Protein AF-A0A7S0S830-F1 (afdb_monomer_lite)

Foldseek 3Di:
DDDDDDDDDDDDDPPPDPPDDVVVVVPDDPDDDDDDFPFEAEFEDDPVLPPQQCLVVRVPGRAYEAELPDDCPVPNRRGHDDHDYYHHDPVSCVQVDDDPVPPDPNPDPPPPPDDD

pLDDT: mean 79.2, std 22.18, range [33.53, 98.88]

Organism: NCBI:txid81844

Sequence (116 aa):
GEGVAAAAESAGPALTSVDFPQGTVDMLPSTDARWRFPSCALVGNSGGLLGSRHGEAIDAHDAVWRINYAPIDRWGEDAGTRTTFDLINQQHTKRFVTDPAGGGEGGGGSDASGTS

Structure (mmCIF, N/CA/C/O backbone):
data_AF-A0A7S0S830-F1
#
_entry.id   AF-A0A7S0S830-F1
#
loop_
_atom_site.group_PDB
_atom_site.id
_atom_site.type_symbol
_atom_site.label_atom_id
_atom_site.label_alt_id
_atom_site.label_comp_id
_atom_site.label_asym_id
_atom_site.label_entity_id
_atom_site.label_seq_id
_atom_site.pdbx_PDB_ins_code
_atom_site.Cartn_x
_atom_site.Cartn_y
_atom_site.Cartn_z
_atom_site.occupancy
_atom_site.B_iso_or_equiv
_atom_site.auth_seq_id
_atom_site.auth_comp_id
_atom_site.auth_asym_id
_atom_site.auth_atom_id
_atom_site.pdbx_PDB_model_num
ATOM 1 N N . GLY A 1 1 ? -29.323 15.595 -31.143 1.00 41.94 1 GLY A N 1
ATOM 2 C CA . GLY A 1 1 ? -28.238 14.646 -31.429 1.00 41.94 1 GLY A CA 1
ATOM 3 C C . GLY A 1 1 ? -27.086 15.457 -31.9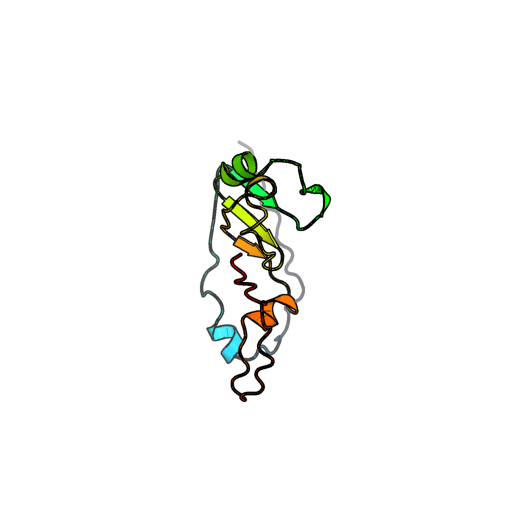43 1.00 41.94 1 GLY A C 1
ATOM 4 O O . GLY A 1 1 ? -27.073 15.767 -33.121 1.00 41.94 1 GLY A O 1
ATOM 5 N N . GLU A 1 2 ? -26.200 15.871 -31.049 1.00 38.19 2 GLU A N 1
ATOM 6 C CA . GLU A 1 2 ? -25.023 16.669 -31.381 1.00 38.19 2 GLU A CA 1
ATOM 7 C C . GLU A 1 2 ? -23.803 15.853 -30.975 1.00 38.19 2 GLU A C 1
ATOM 9 O O . GLU A 1 2 ? -23.673 15.428 -29.827 1.00 38.19 2 GLU A O 1
ATOM 14 N N . GLY A 1 3 ? -22.986 15.528 -31.975 1.00 38.78 3 GLY A N 1
ATOM 15 C CA . GLY A 1 3 ? -21.765 14.760 -31.809 1.00 38.78 3 GLY A CA 1
ATOM 16 C C . GLY A 1 3 ? -20.705 15.612 -31.128 1.00 38.78 3 GLY A C 1
ATOM 17 O O . GLY A 1 3 ? -20.420 16.727 -31.558 1.00 38.78 3 GLY A O 1
ATOM 18 N N . VAL A 1 4 ? -20.113 15.071 -30.069 1.00 48.91 4 VAL A N 1
ATOM 19 C CA . VAL A 1 4 ? -18.922 15.642 -29.445 1.00 48.91 4 VAL A CA 1
ATOM 20 C C . VAL A 1 4 ? -17.744 15.341 -30.367 1.00 48.91 4 VAL A C 1
ATOM 22 O O . VAL A 1 4 ? -17.412 14.178 -30.597 1.00 48.91 4 VAL A O 1
ATOM 25 N N . ALA A 1 5 ? -17.145 16.386 -30.934 1.00 44.28 5 ALA A N 1
ATOM 26 C CA . ALA A 1 5 ? -15.923 16.271 -31.716 1.00 44.28 5 ALA A CA 1
ATOM 27 C C . ALA A 1 5 ? -14.780 15.787 -30.811 1.00 44.28 5 ALA A C 1
ATOM 29 O O . ALA A 1 5 ? -14.515 16.378 -29.763 1.00 44.28 5 ALA A O 1
ATOM 30 N N . ALA A 1 6 ? -14.112 14.708 -31.216 1.00 45.81 6 ALA A N 1
ATOM 31 C CA . ALA A 1 6 ? -12.895 14.239 -30.573 1.00 45.81 6 ALA A CA 1
ATOM 32 C C . ALA A 1 6 ? -11.796 15.299 -30.749 1.00 45.81 6 ALA A C 1
ATOM 34 O O . ALA A 1 6 ? -11.457 15.671 -31.874 1.00 45.81 6 ALA A O 1
ATOM 35 N N . ALA A 1 7 ? -11.266 15.805 -29.636 1.00 47.38 7 ALA A N 1
ATOM 36 C CA . ALA A 1 7 ? -10.091 16.660 -29.646 1.00 47.38 7 ALA A CA 1
ATOM 37 C C . ALA A 1 7 ? -8.888 15.847 -30.144 1.00 47.38 7 ALA A C 1
ATOM 39 O O . ALA A 1 7 ? -8.628 14.750 -29.654 1.00 47.38 7 ALA A O 1
ATOM 40 N N . ALA A 1 8 ? -8.183 16.382 -31.137 1.00 48.34 8 ALA A N 1
ATOM 41 C CA . ALA A 1 8 ? -6.965 15.795 -31.666 1.00 48.34 8 ALA A CA 1
ATOM 42 C C . ALA A 1 8 ? -5.877 15.762 -30.580 1.00 48.34 8 ALA A C 1
ATOM 44 O O . ALA A 1 8 ? -5.531 16.801 -30.014 1.00 48.34 8 ALA A O 1
ATOM 45 N N . GLU A 1 9 ? -5.319 14.581 -30.312 1.00 49.59 9 GLU A N 1
ATOM 46 C CA . GLU A 1 9 ? -4.068 14.441 -29.567 1.00 49.59 9 GLU A CA 1
ATOM 47 C C . GLU A 1 9 ? -2.947 15.107 -30.373 1.00 49.59 9 GLU A C 1
ATOM 49 O O . GLU A 1 9 ? -2.569 14.651 -31.454 1.00 49.59 9 GLU A O 1
ATOM 54 N N . SER A 1 10 ? -2.420 16.224 -29.871 1.00 46.06 10 SER A N 1
ATOM 55 C CA . SER A 1 10 ? -1.202 16.813 -30.413 1.00 46.06 10 SER A CA 1
ATOM 56 C C . SER A 1 10 ? -0.040 15.869 -30.114 1.00 46.06 10 SER A C 1
ATOM 58 O O . SER A 1 10 ? 0.372 15.746 -28.959 1.00 46.06 10 SER A O 1
ATOM 60 N N . ALA A 1 11 ? 0.480 15.206 -31.147 1.00 53.84 11 ALA A N 1
ATOM 61 C CA . ALA A 1 11 ? 1.696 14.413 -31.058 1.00 53.84 11 ALA A CA 1
ATOM 62 C C . ALA A 1 11 ? 2.837 15.292 -30.519 1.00 53.84 11 ALA A C 1
ATOM 64 O O . ALA A 1 11 ? 3.307 16.211 -31.192 1.00 53.84 11 ALA A O 1
ATOM 65 N N . GLY A 1 12 ? 3.251 15.027 -29.278 1.00 53.81 12 GLY A N 1
ATOM 66 C CA . GLY A 1 12 ? 4.491 15.561 -28.725 1.00 53.81 12 GLY A CA 1
ATOM 67 C C . GLY A 1 12 ? 5.698 15.104 -29.557 1.00 53.81 12 GLY A C 1
ATOM 68 O O . GLY A 1 12 ? 5.572 14.188 -30.375 1.00 53.81 12 GLY A O 1
ATOM 69 N N . PRO A 1 13 ? 6.874 15.733 -29.382 1.00 52.03 13 PRO A N 1
ATOM 70 C CA . PRO A 1 13 ? 8.062 15.385 -30.154 1.00 52.03 13 PRO A CA 1
ATOM 71 C C . PRO A 1 13 ? 8.368 13.890 -30.018 1.00 52.03 13 PRO A C 1
ATOM 73 O O . PRO A 1 13 ? 8.412 13.354 -28.910 1.00 52.03 13 PRO A O 1
ATOM 76 N N . ALA A 1 14 ? 8.571 13.221 -31.156 1.00 58.50 14 ALA A N 1
ATOM 77 C CA . ALA A 1 14 ? 8.980 11.827 -31.189 1.00 58.50 14 ALA A CA 1
ATOM 78 C C . ALA A 1 14 ? 10.329 11.696 -30.471 1.00 58.50 14 ALA A C 1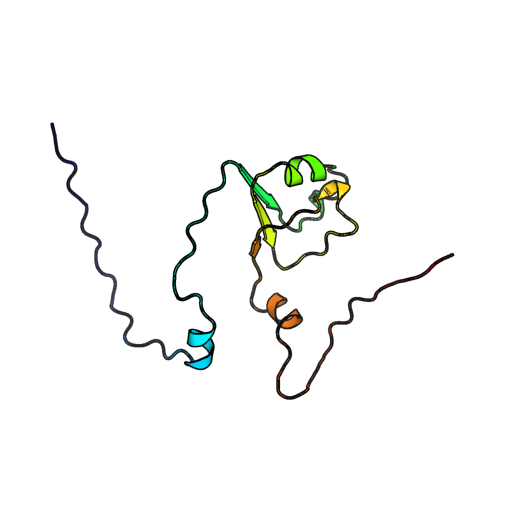
ATOM 80 O O . ALA A 1 14 ? 11.335 12.240 -30.925 1.00 58.50 14 ALA A O 1
ATOM 81 N N . LEU A 1 15 ? 10.340 10.996 -29.336 1.00 57.44 15 LEU A N 1
ATOM 82 C CA . LEU A 1 15 ? 11.566 10.610 -28.648 1.00 57.44 15 LEU A CA 1
ATOM 83 C C . LEU A 1 15 ? 12.337 9.665 -29.577 1.00 57.44 15 LEU A C 1
ATOM 85 O O . LEU A 1 15 ? 12.026 8.480 -29.675 1.00 57.44 15 LEU A O 1
ATOM 89 N N . THR A 1 16 ? 13.311 10.193 -30.315 1.00 56.88 16 THR A N 1
ATOM 90 C CA . THR A 1 16 ? 14.186 9.380 -31.158 1.00 56.88 16 THR A CA 1
ATOM 91 C C . THR A 1 16 ? 15.168 8.645 -30.252 1.00 56.88 16 THR A C 1
ATOM 93 O O . THR A 1 16 ? 16.125 9.242 -29.767 1.00 56.88 16 THR A O 1
ATOM 96 N N . SER A 1 17 ? 14.838 7.375 -29.997 1.00 63.84 17 SER A N 1
ATOM 97 C CA . SER A 1 17 ? 15.609 6.329 -29.310 1.00 63.84 17 SER A CA 1
ATOM 98 C C . SER A 1 17 ? 16.203 6.715 -27.954 1.00 63.84 17 SER A C 1
ATOM 100 O O . SER A 1 17 ? 17.326 7.201 -27.849 1.00 63.84 17 SER A O 1
ATOM 102 N N . VAL A 1 18 ? 15.471 6.398 -26.888 1.00 67.12 18 VAL A N 1
ATOM 103 C CA . VAL A 1 18 ? 16.111 6.118 -25.601 1.00 67.12 18 VAL A CA 1
ATOM 104 C C . VAL A 1 18 ? 16.691 4.706 -25.703 1.00 67.12 18 VAL A C 1
ATOM 106 O O . VAL A 1 18 ? 15.937 3.746 -25.859 1.00 67.12 18 VAL A O 1
ATOM 109 N N . ASP A 1 19 ? 18.017 4.581 -25.664 1.00 76.12 19 ASP A N 1
ATOM 110 C CA . ASP A 1 19 ? 18.700 3.285 -25.693 1.00 76.12 19 ASP A CA 1
ATOM 111 C C . ASP A 1 19 ? 18.526 2.574 -24.345 1.00 76.12 19 ASP A C 1
ATOM 113 O O . ASP A 1 19 ? 19.291 2.768 -23.398 1.00 76.12 19 ASP A O 1
ATOM 117 N N . PHE A 1 20 ? 17.482 1.752 -24.242 1.00 76.25 20 PHE A N 1
ATOM 118 C CA . PHE A 1 20 ? 17.271 0.879 -23.091 1.00 76.25 20 PHE A CA 1
ATOM 119 C C . PHE A 1 20 ? 18.055 -0.433 -23.254 1.00 76.25 20 PHE A C 1
ATOM 121 O O . PHE A 1 20 ? 18.023 -1.035 -24.335 1.00 76.25 20 PHE A O 1
ATOM 128 N N . PRO A 1 21 ? 18.720 -0.934 -22.193 1.00 81.31 21 PRO A N 1
ATOM 129 C CA . PRO A 1 21 ? 19.300 -2.272 -22.206 1.00 81.31 21 PRO A CA 1
ATOM 130 C C . PRO A 1 21 ? 18.222 -3.309 -22.539 1.00 81.31 21 PRO A C 1
ATOM 132 O O . PRO A 1 21 ? 17.216 -3.396 -21.837 1.00 81.31 21 PRO A O 1
ATOM 135 N N . GLN A 1 22 ? 18.428 -4.102 -23.594 1.00 75.75 22 GLN A N 1
ATOM 136 C CA . GLN A 1 22 ? 17.425 -5.071 -24.066 1.00 75.75 22 GLN A CA 1
ATOM 137 C C . GLN A 1 22 ? 17.034 -6.076 -22.973 1.00 75.75 22 GLN A C 1
ATOM 139 O O . GLN A 1 22 ? 15.853 -6.326 -22.771 1.00 75.75 22 GLN A O 1
ATOM 144 N N . GLY A 1 23 ? 18.002 -6.523 -22.163 1.00 81.88 23 GLY A N 1
ATOM 145 C CA . GLY A 1 23 ? 17.723 -7.410 -21.030 1.00 81.88 23 GLY A CA 1
ATOM 146 C C . GLY A 1 23 ? 16.797 -6.806 -19.963 1.00 81.88 23 GLY A C 1
ATOM 147 O O . GLY A 1 23 ? 16.140 -7.547 -19.241 1.00 81.88 23 GLY A O 1
ATOM 148 N N . THR A 1 24 ? 16.696 -5.476 -19.869 1.00 81.06 24 THR A N 1
ATOM 149 C CA . THR A 1 24 ? 15.707 -4.812 -19.005 1.00 81.06 24 THR A CA 1
ATOM 150 C C . THR A 1 24 ? 14.324 -4.799 -19.653 1.00 81.06 24 THR A C 1
ATOM 152 O O . THR A 1 24 ? 13.329 -4.941 -18.950 1.00 81.06 24 THR A O 1
ATOM 155 N N . VAL A 1 25 ? 14.251 -4.644 -20.979 1.00 85.75 25 VAL A N 1
ATOM 156 C CA . VAL A 1 25 ? 12.987 -4.640 -21.735 1.00 85.75 25 VAL A CA 1
ATOM 157 C C . VAL A 1 25 ? 12.302 -6.003 -21.653 1.00 85.75 25 VAL A C 1
ATOM 159 O O . VAL A 1 25 ? 11.094 -6.056 -21.445 1.00 85.75 25 VAL A O 1
ATOM 162 N N . ASP A 1 26 ? 13.074 -7.090 -21.706 1.00 88.06 26 ASP A N 1
ATOM 163 C CA . ASP A 1 26 ? 12.558 -8.462 -21.605 1.00 88.06 26 ASP A CA 1
ATOM 164 C C . ASP A 1 26 ? 11.893 -8.771 -20.248 1.00 88.06 26 ASP A C 1
ATOM 166 O O . ASP A 1 26 ? 11.083 -9.691 -20.143 1.00 88.06 26 ASP A O 1
ATOM 170 N N . MET A 1 27 ? 12.212 -7.994 -19.206 1.00 86.25 27 MET A N 1
ATOM 171 C CA . MET A 1 27 ? 11.632 -8.134 -17.863 1.00 86.25 27 MET A CA 1
ATOM 172 C C . MET A 1 27 ? 10.334 -7.335 -17.682 1.00 86.25 27 MET A C 1
ATOM 174 O O . MET A 1 27 ? 9.663 -7.479 -16.656 1.00 86.25 27 MET A O 1
ATOM 178 N N . LEU A 1 28 ? 9.981 -6.470 -18.636 1.00 89.88 28 LEU A N 1
ATOM 179 C CA . LEU A 1 28 ? 8.766 -5.667 -18.564 1.00 89.88 28 LEU A CA 1
ATOM 180 C C . LEU A 1 28 ? 7.543 -6.500 -18.971 1.00 89.88 28 LEU A C 1
ATOM 182 O O . LEU A 1 28 ? 7.627 -7.360 -19.851 1.00 89.88 28 LEU A O 1
ATOM 186 N N . PRO A 1 29 ? 6.368 -6.242 -18.375 1.00 91.12 29 PRO A N 1
ATOM 187 C CA . PRO A 1 29 ? 5.140 -6.865 -18.839 1.00 91.12 29 PRO A CA 1
ATOM 188 C C . PRO A 1 29 ? 4.858 -6.463 -20.295 1.00 91.12 29 PRO A C 1
ATOM 190 O O . PRO A 1 29 ? 4.898 -5.289 -20.648 1.00 91.12 29 PRO A O 1
ATOM 193 N N . SER A 1 30 ? 4.520 -7.446 -21.134 1.00 90.88 30 SER A N 1
ATOM 194 C CA . SER A 1 30 ? 4.191 -7.219 -22.554 1.00 90.88 30 SER A CA 1
ATOM 195 C C . SER A 1 30 ? 2.871 -6.467 -22.781 1.00 90.88 30 SER A C 1
ATOM 197 O O . SER A 1 30 ? 2.603 -5.998 -23.886 1.00 90.88 30 SER A O 1
ATOM 199 N N . THR A 1 31 ? 2.038 -6.353 -21.745 1.00 93.62 31 THR A N 1
ATOM 200 C CA . THR A 1 31 ? 0.745 -5.668 -21.784 1.00 93.62 31 THR A CA 1
ATOM 201 C C . THR A 1 31 ? 0.478 -4.952 -20.472 1.00 93.62 31 THR A C 1
ATOM 203 O O . THR A 1 31 ? 0.727 -5.514 -19.403 1.00 93.62 31 THR A O 1
ATOM 206 N N . ASP A 1 32 ? -0.139 -3.776 -20.547 1.00 93.19 32 ASP A N 1
ATOM 207 C CA . ASP A 1 32 ? -0.591 -3.059 -19.360 1.00 93.19 32 ASP A CA 1
ATOM 208 C C . ASP A 1 32 ? -1.729 -3.802 -18.661 1.00 93.19 32 ASP A C 1
ATOM 210 O O . ASP A 1 32 ? -2.767 -4.125 -19.255 1.00 93.19 32 ASP A O 1
ATOM 214 N N . ALA A 1 33 ? -1.561 -4.024 -17.361 1.00 91.81 33 ALA A N 1
ATOM 215 C CA . ALA A 1 33 ? -2.627 -4.558 -16.540 1.00 91.81 33 ALA A CA 1
ATOM 216 C C . ALA A 1 33 ? -3.724 -3.502 -16.342 1.00 91.81 33 ALA A C 1
ATOM 218 O O . ALA A 1 33 ? -3.470 -2.361 -15.957 1.00 91.81 33 ALA A O 1
ATOM 219 N N . ARG A 1 34 ? -4.977 -3.894 -16.581 1.00 93.75 34 ARG A N 1
ATOM 220 C CA . ARG A 1 34 ? -6.151 -3.038 -16.369 1.00 93.75 34 ARG A CA 1
ATOM 221 C C . ARG A 1 34 ? -6.892 -3.472 -15.116 1.00 93.75 34 ARG A C 1
ATOM 223 O O . ARG A 1 34 ? -7.856 -4.230 -15.194 1.00 93.75 34 ARG A O 1
ATOM 230 N N . TRP A 1 35 ? -6.453 -2.982 -13.963 1.00 95.31 35 TRP A N 1
ATOM 231 C CA . TRP A 1 35 ? -7.134 -3.252 -12.701 1.00 95.31 35 TRP A CA 1
ATOM 232 C C . TRP A 1 35 ? -8.252 -2.247 -12.430 1.00 95.31 35 TRP A C 1
ATOM 234 O O . TRP A 1 35 ? -8.124 -1.053 -12.704 1.00 95.31 35 TRP A O 1
ATOM 244 N N . ARG A 1 36 ? -9.360 -2.738 -11.871 1.00 97.00 36 ARG A N 1
ATOM 245 C CA . ARG A 1 36 ? -10.458 -1.921 -11.351 1.00 97.00 36 ARG A CA 1
ATOM 246 C C . ARG A 1 36 ? -10.932 -2.536 -10.047 1.00 97.00 36 ARG A C 1
ATOM 248 O O . ARG A 1 36 ? -11.308 -3.703 -10.027 1.00 97.00 36 ARG A O 1
ATOM 255 N N . PHE A 1 37 ? -10.924 -1.734 -8.994 1.00 97.94 37 PHE A N 1
ATOM 256 C CA . PHE A 1 37 ? -11.354 -2.130 -7.661 1.00 97.94 37 PHE A CA 1
ATOM 257 C C . PHE A 1 37 ? -12.489 -1.204 -7.216 1.00 97.94 37 PHE A C 1
ATOM 259 O O . PHE A 1 37 ? -12.386 0.004 -7.450 1.00 97.94 37 PHE A O 1
ATOM 266 N N . PRO A 1 38 ? -13.568 -1.731 -6.615 1.00 98.25 38 PRO A N 1
ATOM 267 C CA . PRO A 1 38 ? -14.646 -0.903 -6.076 1.00 98.25 38 PRO A CA 1
ATOM 268 C C . PRO A 1 38 ? -14.180 0.039 -4.956 1.00 98.25 38 PRO A C 1
ATOM 270 O O . PRO A 1 38 ? -14.655 1.171 -4.876 1.00 98.25 38 PRO A O 1
ATOM 273 N N . SER A 1 39 ? -13.230 -0.399 -4.126 1.00 98.69 39 SER A N 1
ATOM 274 C CA . SER A 1 39 ? -12.645 0.390 -3.042 1.00 98.69 39 SER A CA 1
ATOM 275 C C . SER A 1 39 ? -11.131 0.171 -2.914 1.00 98.69 39 SER A C 1
ATOM 277 O O . SER A 1 39 ? -10.618 -0.932 -3.116 1.00 98.69 39 SER A O 1
ATOM 279 N N . CYS A 1 40 ? -10.400 1.231 -2.561 1.00 98.62 40 CYS A N 1
ATOM 280 C CA . CYS A 1 40 ? -8.945 1.201 -2.411 1.00 98.62 40 CYS A CA 1
ATOM 281 C C . CYS A 1 40 ? -8.500 1.914 -1.133 1.00 98.62 40 CYS A C 1
ATOM 283 O O . CYS A 1 40 ? -8.971 3.016 -0.856 1.00 98.62 40 CYS A O 1
ATOM 285 N N . ALA A 1 41 ? -7.523 1.340 -0.433 1.00 98.62 41 ALA A N 1
ATOM 286 C CA . ALA A 1 41 ? -6.763 2.019 0.610 1.00 98.62 41 ALA A CA 1
ATOM 287 C C . ALA A 1 41 ? -5.349 2.333 0.105 1.00 98.62 41 ALA A C 1
ATOM 289 O O . ALA A 1 41 ? -4.663 1.452 -0.414 1.00 98.62 41 ALA A O 1
ATOM 290 N N . LEU A 1 42 ? -4.899 3.578 0.277 1.00 98.19 42 LEU A N 1
ATOM 291 C CA . LEU A 1 42 ? -3.501 3.974 0.089 1.00 98.19 42 LEU A CA 1
ATOM 292 C C . LEU A 1 42 ? -2.894 4.266 1.458 1.00 98.19 42 LEU A C 1
ATOM 294 O O . LEU A 1 42 ? -3.322 5.193 2.144 1.00 98.19 42 LEU A O 1
ATOM 298 N N . VAL A 1 43 ? -1.896 3.478 1.844 1.00 98.06 43 VAL A N 1
ATOM 299 C CA . VAL A 1 43 ? -1.309 3.520 3.183 1.00 98.06 43 VAL A CA 1
ATOM 300 C C . VAL A 1 43 ? 0.120 4.044 3.085 1.00 98.06 43 VAL A C 1
ATOM 302 O O . VAL A 1 43 ? 0.995 3.409 2.499 1.00 98.06 43 VAL A O 1
ATOM 305 N N . GLY A 1 44 ? 0.346 5.235 3.641 1.00 96.38 44 GLY A N 1
ATOM 306 C CA . GLY A 1 44 ? 1.683 5.810 3.787 1.00 96.38 44 GLY A CA 1
ATOM 307 C C . GLY A 1 44 ? 2.423 5.268 5.014 1.00 96.38 44 GLY A C 1
ATOM 308 O O . GLY A 1 44 ? 1.847 4.585 5.850 1.00 96.38 44 GLY A O 1
ATOM 309 N N . ASN A 1 45 ? 3.694 5.644 5.167 1.00 95.62 45 ASN A N 1
ATOM 310 C CA . ASN A 1 45 ? 4.570 5.131 6.235 1.00 95.62 45 ASN A CA 1
ATOM 311 C C . ASN A 1 45 ? 4.720 6.101 7.422 1.00 95.62 45 ASN A C 1
ATOM 313 O O . ASN A 1 45 ? 5.732 6.088 8.120 1.00 95.62 45 ASN A O 1
ATOM 317 N N . SER A 1 46 ? 3.761 7.012 7.612 1.00 95.44 46 SER A N 1
ATOM 318 C CA . SER A 1 46 ? 3.839 8.025 8.669 1.00 95.44 46 SER A CA 1
ATOM 319 C C . SER A 1 46 ? 3.673 7.395 10.050 1.00 95.44 46 SER A C 1
ATOM 321 O O . SER A 1 46 ? 2.764 6.594 10.262 1.00 95.44 46 SER A O 1
ATOM 323 N N . GLY A 1 47 ? 4.469 7.847 11.022 1.00 95.00 47 GLY A N 1
ATOM 324 C CA . GLY A 1 47 ? 4.286 7.488 12.432 1.00 95.00 47 GLY A CA 1
ATOM 325 C C . GLY A 1 47 ? 2.929 7.912 13.009 1.00 95.00 47 GLY A C 1
ATOM 326 O O . GLY A 1 47 ? 2.540 7.415 14.056 1.00 95.00 47 GLY A O 1
ATOM 327 N N . GLY A 1 48 ? 2.171 8.772 12.318 1.00 95.62 48 GLY A N 1
ATOM 328 C CA . GLY A 1 48 ? 0.795 9.113 12.696 1.00 95.62 48 GLY A CA 1
ATOM 329 C C . GLY A 1 48 ? -0.201 7.949 12.608 1.00 95.62 48 GLY A C 1
ATOM 330 O O . GLY A 1 48 ? -1.308 8.074 13.119 1.00 95.62 48 GLY A O 1
ATOM 331 N N . LEU A 1 49 ? 0.171 6.825 11.983 1.00 95.31 49 LEU A N 1
ATOM 332 C CA . LEU A 1 49 ? -0.625 5.594 12.027 1.00 95.31 49 LEU A CA 1
ATOM 333 C C . LEU A 1 49 ? -0.552 4.891 13.389 1.00 95.31 49 LEU A C 1
ATOM 335 O O . LEU A 1 49 ? -1.468 4.144 13.716 1.00 95.31 49 LEU A O 1
ATOM 339 N N . LEU A 1 50 ? 0.495 5.128 14.182 1.00 96.00 50 LEU A N 1
ATOM 340 C CA . LEU A 1 50 ? 0.703 4.428 15.449 1.00 96.00 50 LEU A CA 1
ATOM 341 C C . LEU A 1 50 ? -0.405 4.759 16.461 1.00 96.00 50 LEU A C 1
ATOM 343 O O . LEU A 1 50 ? -0.657 5.927 16.757 1.00 96.00 50 LEU A O 1
ATOM 347 N N . GLY A 1 51 ? -1.051 3.724 16.999 1.00 96.56 51 GLY A N 1
ATOM 348 C CA . GLY A 1 51 ? -2.181 3.823 17.927 1.00 96.56 51 GLY A CA 1
ATOM 349 C C . GLY A 1 51 ? -3.502 4.2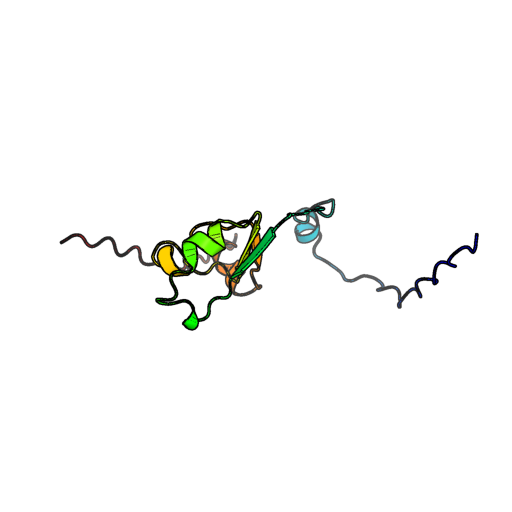68 17.289 1.00 96.56 51 GLY A C 1
ATOM 350 O O . GLY A 1 51 ? -4.461 4.552 18.009 1.00 96.56 51 GLY A O 1
ATOM 351 N N . SER A 1 52 ? -3.568 4.362 15.960 1.00 97.31 52 SER A N 1
ATOM 352 C CA . SER A 1 52 ? -4.768 4.802 15.247 1.00 97.31 52 SER A CA 1
ATOM 353 C C . SER A 1 52 ? -5.835 3.712 15.118 1.00 97.31 52 SER A C 1
ATOM 355 O O . SER A 1 52 ? -7.014 4.034 14.974 1.00 97.31 52 SER A O 1
ATOM 357 N N . ARG A 1 53 ? -5.439 2.435 15.211 1.00 97.81 53 ARG A N 1
ATOM 358 C CA . ARG A 1 53 ? -6.313 1.259 15.082 1.00 97.81 53 ARG A CA 1
ATOM 359 C C . ARG A 1 53 ? -7.122 1.217 13.781 1.00 97.81 53 ARG A C 1
ATOM 361 O O . ARG A 1 53 ? -8.247 0.725 13.749 1.00 97.81 53 ARG A O 1
ATOM 368 N N . HIS A 1 54 ? -6.567 1.752 12.694 1.00 98.19 54 HIS A N 1
ATOM 369 C CA . HIS A 1 54 ? -7.217 1.734 11.383 1.00 98.19 54 HIS A CA 1
ATOM 370 C C . HIS A 1 54 ? -7.070 0.399 10.640 1.00 98.19 54 HIS A C 1
ATOM 372 O O . HIS A 1 54 ? -7.600 0.274 9.536 1.00 98.19 54 HIS A O 1
ATOM 378 N N . GLY A 1 55 ? -6.371 -0.595 11.196 1.00 98.12 55 GLY A N 1
ATOM 379 C CA . GLY A 1 55 ? -5.965 -1.793 10.467 1.00 98.12 55 GLY A CA 1
ATOM 380 C C . GLY A 1 55 ? -7.118 -2.568 9.838 1.00 98.12 55 GLY A C 1
ATOM 381 O O . GLY A 1 55 ? -7.070 -2.862 8.645 1.00 98.12 55 GLY A O 1
ATOM 382 N N . GLU A 1 56 ? -8.195 -2.808 10.588 1.00 98.50 56 GLU A N 1
ATOM 383 C CA . GLU A 1 56 ? -9.390 -3.483 10.058 1.00 98.50 56 GLU A CA 1
ATOM 384 C C . GLU A 1 56 ? -10.071 -2.671 8.947 1.00 98.50 56 GLU A C 1
ATOM 386 O O . GLU A 1 56 ? -10.461 -3.221 7.917 1.00 98.50 56 GLU A O 1
ATOM 391 N N . ALA A 1 57 ? -10.174 -1.349 9.117 1.00 98.69 57 ALA A N 1
ATOM 392 C CA . ALA A 1 57 ? -10.773 -0.466 8.117 1.00 98.69 57 ALA A CA 1
ATOM 393 C C . ALA A 1 57 ? -9.941 -0.413 6.824 1.00 98.69 57 ALA A C 1
ATOM 395 O O . ALA A 1 57 ? -10.499 -0.388 5.727 1.00 98.69 57 ALA A O 1
ATOM 396 N N . ILE A 1 58 ? -8.609 -0.430 6.933 1.00 98.75 58 ILE A N 1
ATOM 397 C CA . ILE A 1 58 ? -7.692 -0.541 5.791 1.00 98.75 58 ILE A CA 1
ATOM 398 C C . ILE A 1 58 ? -7.909 -1.884 5.087 1.00 98.75 58 ILE A C 1
ATOM 400 O O . ILE A 1 58 ? -8.163 -1.920 3.878 1.00 98.75 58 ILE A O 1
ATOM 404 N N . ASP A 1 59 ? -7.869 -2.984 5.841 1.00 98.50 59 ASP A N 1
ATOM 405 C CA . ASP A 1 59 ? -7.954 -4.333 5.289 1.00 98.50 59 ASP A CA 1
ATOM 406 C C . ASP A 1 59 ? -9.322 -4.634 4.654 1.00 98.50 59 ASP A C 1
ATOM 408 O O . ASP A 1 59 ? -9.367 -5.462 3.747 1.00 98.50 59 ASP A O 1
ATOM 412 N N . ALA A 1 60 ? -10.382 -3.898 5.008 1.00 98.75 60 ALA A N 1
ATOM 413 C CA . ALA A 1 60 ? -11.724 -4.019 4.430 1.00 98.75 60 ALA A CA 1
ATOM 414 C C . ALA A 1 60 ? -11.877 -3.533 2.969 1.00 98.75 60 ALA A C 1
ATOM 416 O O . ALA A 1 60 ? -12.913 -3.792 2.361 1.00 98.75 60 ALA A O 1
ATOM 417 N N . HIS A 1 61 ? -10.894 -2.830 2.393 1.00 98.88 61 HIS A N 1
ATOM 418 C CA . HIS A 1 61 ? -10.974 -2.357 0.999 1.00 98.88 61 HIS A CA 1
ATOM 419 C C . HIS A 1 61 ? -10.809 -3.509 -0.017 1.00 98.88 61 HIS A C 1
ATOM 421 O O . HIS A 1 61 ? -10.414 -4.610 0.340 1.00 98.88 61 HIS A O 1
ATOM 427 N N . ASP A 1 62 ? -10.999 -3.297 -1.315 1.00 98.69 62 ASP A N 1
ATOM 428 C CA . ASP A 1 62 ? -10.742 -4.353 -2.311 1.00 98.69 62 ASP A CA 1
ATOM 429 C C . ASP A 1 62 ? -9.260 -4.418 -2.705 1.00 98.69 62 ASP A C 1
ATOM 431 O O . ASP A 1 62 ? -8.709 -5.504 -2.881 1.00 98.69 62 ASP A O 1
ATOM 435 N N . ALA A 1 63 ? -8.565 -3.276 -2.728 1.00 98.69 63 ALA A N 1
ATOM 436 C CA . ALA A 1 63 ? -7.117 -3.201 -2.934 1.00 98.69 63 ALA A CA 1
ATOM 437 C C . ALA A 1 63 ? -6.412 -2.336 -1.881 1.00 98.69 63 ALA A C 1
ATOM 439 O O . ALA A 1 63 ? -6.909 -1.273 -1.507 1.00 98.69 63 ALA A O 1
ATOM 440 N N . VAL A 1 64 ? -5.219 -2.762 -1.455 1.00 98.62 64 VAL A N 1
ATOM 441 C CA . VAL A 1 64 ? -4.334 -1.973 -0.580 1.00 98.62 64 VAL A CA 1
ATOM 442 C C . VAL A 1 64 ? -3.033 -1.661 -1.298 1.00 98.62 64 VAL A C 1
ATOM 444 O O . VAL A 1 64 ? -2.325 -2.566 -1.745 1.00 98.62 64 VAL A O 1
ATOM 447 N N . TRP A 1 65 ? -2.714 -0.375 -1.367 1.00 98.56 65 TRP A N 1
ATOM 448 C CA . TRP A 1 65 ? -1.452 0.145 -1.869 1.00 98.56 65 TRP A CA 1
ATOM 449 C C . TRP A 1 65 ? -0.558 0.526 -0.694 1.00 98.56 65 TRP A C 1
ATOM 451 O O . TRP A 1 65 ? -0.966 1.299 0.178 1.00 98.56 65 TRP A O 1
ATOM 461 N N . ARG A 1 66 ? 0.666 0.005 -0.699 1.00 98.12 66 ARG A N 1
ATOM 462 C CA . ARG A 1 66 ? 1.733 0.364 0.241 1.00 98.12 66 ARG A CA 1
ATOM 463 C C . ARG A 1 66 ? 2.917 0.968 -0.497 1.00 98.12 66 ARG A C 1
ATOM 465 O O . ARG A 1 66 ? 2.936 1.007 -1.727 1.00 98.12 66 ARG A O 1
ATOM 472 N N . ILE A 1 67 ? 3.865 1.510 0.260 1.00 97.31 67 ILE A N 1
ATOM 473 C CA . ILE A 1 67 ? 4.991 2.262 -0.286 1.00 97.31 67 ILE A CA 1
ATOM 474 C C . ILE A 1 67 ? 6.293 1.749 0.326 1.00 97.31 67 ILE A C 1
ATOM 476 O O . ILE A 1 67 ? 6.441 1.707 1.551 1.00 97.31 67 ILE A O 1
ATOM 480 N N . ASN A 1 68 ? 7.272 1.471 -0.532 1.00 95.88 68 ASN A N 1
ATOM 481 C CA . ASN A 1 68 ? 8.650 1.132 -0.187 1.00 95.88 68 ASN A CA 1
ATOM 482 C C . ASN A 1 68 ? 8.801 -0.095 0.726 1.00 95.88 68 ASN A C 1
ATOM 484 O O . ASN A 1 68 ? 9.772 -0.168 1.484 1.00 95.88 68 ASN A O 1
ATOM 488 N N . TYR A 1 69 ? 7.876 -1.055 0.653 1.00 94.19 69 TYR A N 1
ATOM 489 C CA . TYR A 1 69 ? 7.946 -2.304 1.412 1.00 94.19 69 TYR A CA 1
ATOM 490 C C . TYR A 1 69 ? 8.156 -2.098 2.920 1.00 94.19 69 TYR A C 1
ATOM 492 O O . TYR A 1 69 ? 9.020 -2.717 3.555 1.00 94.19 69 TYR A O 1
ATOM 500 N N . ALA A 1 70 ? 7.394 -1.167 3.497 1.00 92.56 70 ALA A N 1
ATOM 501 C CA . ALA A 1 70 ? 7.418 -0.929 4.932 1.00 92.56 70 ALA A CA 1
ATOM 502 C C . ALA A 1 70 ? 6.978 -2.192 5.701 1.00 92.56 70 ALA A C 1
ATOM 504 O O . ALA A 1 70 ? 6.027 -2.857 5.291 1.00 92.56 70 ALA A O 1
ATOM 505 N N . PRO A 1 71 ? 7.641 -2.539 6.819 1.00 89.31 71 PRO A N 1
ATOM 506 C CA . PRO A 1 71 ? 7.275 -3.708 7.611 1.00 89.31 71 PRO A CA 1
ATOM 507 C C . PRO A 1 71 ? 5.902 -3.507 8.258 1.00 89.31 71 PRO A C 1
ATOM 509 O O . PRO A 1 71 ? 5.671 -2.463 8.865 1.00 89.31 71 PRO A O 1
ATOM 512 N N . ILE A 1 72 ? 5.025 -4.512 8.175 1.00 91.19 72 ILE A N 1
ATOM 513 C CA . ILE A 1 72 ? 3.644 -4.444 8.692 1.00 91.19 72 ILE A CA 1
ATOM 514 C C . ILE A 1 72 ? 3.332 -5.477 9.781 1.00 91.19 72 ILE A C 1
ATOM 516 O O . ILE A 1 72 ? 2.385 -5.278 10.534 1.00 91.19 72 ILE A O 1
ATOM 520 N N . ASP A 1 73 ? 4.156 -6.518 9.937 1.00 88.19 73 ASP A N 1
ATOM 521 C CA . ASP A 1 73 ? 3.863 -7.676 10.801 1.00 88.19 73 ASP A CA 1
ATOM 522 C C . ASP A 1 73 ? 3.536 -7.299 12.253 1.00 88.19 73 ASP A C 1
ATOM 524 O O . ASP A 1 73 ? 2.651 -7.879 12.874 1.00 88.19 73 ASP A O 1
ATOM 528 N N . ARG A 1 74 ? 4.220 -6.284 12.794 1.00 92.62 74 ARG A N 1
ATOM 529 C CA . ARG A 1 74 ? 4.022 -5.799 14.172 1.00 92.62 74 ARG A CA 1
ATOM 530 C C . ARG A 1 74 ? 3.078 -4.599 14.296 1.00 92.62 74 ARG A C 1
ATOM 532 O O . ARG A 1 74 ? 2.909 -4.082 15.392 1.00 92.62 74 ARG A O 1
ATOM 539 N N . TRP A 1 75 ? 2.510 -4.132 13.186 1.00 95.81 75 TRP A N 1
ATOM 540 C CA . TRP A 1 75 ? 1.674 -2.928 13.126 1.00 95.81 75 TRP A CA 1
ATOM 541 C C . TRP A 1 75 ? 0.281 -3.211 12.560 1.00 95.81 75 TRP A C 1
ATOM 543 O O . TRP A 1 75 ? -0.426 -2.275 12.198 1.00 95.81 75 TRP A O 1
ATOM 553 N N . GLY A 1 76 ? -0.120 -4.483 12.470 1.00 96.44 76 GLY A N 1
ATOM 554 C CA . GLY A 1 76 ? -1.378 -4.891 11.841 1.00 96.44 76 GLY A CA 1
ATOM 555 C C . GLY A 1 76 ? -2.620 -4.216 12.431 1.00 96.44 76 GLY A C 1
ATOM 556 O O . GLY A 1 76 ? -3.511 -3.851 11.673 1.00 96.44 76 GLY A O 1
ATOM 557 N N . GLU A 1 77 ? -2.653 -3.965 13.745 1.00 97.81 77 GLU A N 1
ATOM 558 C CA . GLU A 1 77 ? -3.769 -3.258 14.401 1.00 97.81 77 GLU A CA 1
ATOM 559 C C . GLU A 1 77 ? -3.957 -1.836 13.846 1.00 97.81 77 GLU A C 1
ATOM 561 O O . GLU A 1 77 ? -5.078 -1.378 13.635 1.00 97.81 77 GLU A O 1
ATOM 566 N N . ASP A 1 78 ? -2.859 -1.150 13.541 1.00 98.00 78 ASP A N 1
ATOM 567 C CA . ASP A 1 78 ? -2.853 0.241 13.093 1.00 98.00 78 ASP A CA 1
ATOM 568 C C . ASP A 1 78 ? -2.889 0.381 11.570 1.00 98.00 78 ASP A C 1
ATOM 570 O O . ASP A 1 78 ? -3.593 1.232 11.029 1.00 98.00 78 ASP A O 1
ATOM 574 N N . ALA A 1 79 ? -2.103 -0.442 10.879 1.00 97.25 79 ALA A N 1
ATOM 575 C CA . ALA A 1 79 ? -1.780 -0.287 9.466 1.00 97.25 79 ALA A CA 1
ATOM 576 C C . ALA A 1 79 ? -2.342 -1.406 8.581 1.00 97.25 79 ALA A C 1
ATOM 578 O O . ALA A 1 79 ? -2.138 -1.359 7.365 1.00 97.25 79 ALA A O 1
ATOM 579 N N . GLY A 1 80 ? -3.020 -2.399 9.159 1.00 97.69 80 GLY A N 1
ATOM 580 C CA . GLY A 1 80 ? -3.547 -3.561 8.449 1.00 97.69 80 GLY A CA 1
ATOM 581 C C . GLY A 1 80 ? -2.454 -4.556 8.059 1.00 97.69 80 GLY A C 1
ATOM 582 O O . GLY A 1 80 ? -1.257 -4.291 8.187 1.00 97.69 80 GLY A O 1
ATOM 583 N N . THR A 1 81 ? -2.877 -5.707 7.556 1.00 97.12 81 THR A N 1
ATOM 584 C CA . THR A 1 81 ? -2.019 -6.842 7.182 1.00 97.12 81 THR A CA 1
ATOM 585 C C . THR A 1 81 ? -2.025 -7.125 5.683 1.00 97.12 81 THR A C 1
ATOM 587 O O . THR A 1 81 ? -1.166 -7.849 5.181 1.00 97.12 81 THR A O 1
ATOM 590 N N . ARG A 1 82 ? -2.966 -6.537 4.935 1.00 97.25 82 ARG A N 1
ATOM 591 C CA . ARG A 1 82 ? -3.118 -6.799 3.506 1.00 97.25 82 ARG A CA 1
ATOM 592 C C . ARG A 1 82 ? -2.272 -5.850 2.663 1.00 97.25 82 ARG A C 1
ATOM 594 O O . ARG A 1 82 ? -2.141 -4.662 2.965 1.00 97.25 82 ARG A O 1
ATOM 601 N N . THR A 1 83 ? -1.740 -6.387 1.570 1.00 97.88 83 THR A N 1
ATOM 602 C CA . THR A 1 83 ? -1.037 -5.644 0.519 1.00 97.88 83 THR A CA 1
ATOM 603 C C . THR A 1 83 ? -1.447 -6.227 -0.826 1.00 97.88 83 THR A C 1
ATOM 605 O O . THR A 1 83 ? -1.326 -7.431 -1.040 1.00 97.88 83 THR A O 1
ATOM 608 N N . THR A 1 84 ? -1.943 -5.385 -1.729 1.00 98.06 84 THR A N 1
ATOM 609 C CA . THR A 1 84 ? -2.232 -5.760 -3.124 1.00 98.06 84 THR A CA 1
ATOM 610 C C . THR A 1 84 ? -1.139 -5.243 -4.049 1.00 98.06 84 THR A C 1
ATOM 612 O O . THR A 1 84 ? -0.689 -5.963 -4.934 1.00 98.06 84 THR A O 1
ATOM 615 N N . PHE A 1 85 ? -0.685 -4.012 -3.812 1.00 97.62 85 PHE A N 1
ATOM 616 C CA . PHE A 1 85 ? 0.384 -3.368 -4.564 1.00 97.62 85 PHE A CA 1
ATOM 617 C C . PH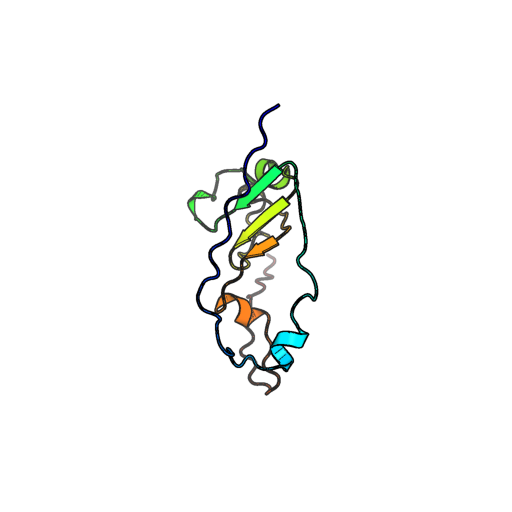E A 1 85 ? 1.369 -2.698 -3.610 1.00 97.62 85 PHE A C 1
ATOM 619 O O . PHE A 1 85 ? 0.959 -2.118 -2.603 1.00 97.62 85 PHE A O 1
ATOM 626 N N . ASP A 1 86 ? 2.652 -2.723 -3.958 1.00 96.56 86 ASP A N 1
ATOM 627 C CA . ASP A 1 86 ? 3.690 -1.970 -3.257 1.00 96.56 86 ASP A CA 1
ATOM 628 C C . ASP A 1 86 ? 4.444 -1.080 -4.250 1.00 96.56 86 ASP A C 1
ATOM 630 O O . ASP A 1 86 ? 4.997 -1.554 -5.245 1.00 96.56 86 ASP A O 1
ATOM 634 N N . LEU A 1 87 ? 4.412 0.228 -4.007 1.00 96.50 87 LEU A N 1
ATOM 635 C CA . LEU A 1 87 ? 5.105 1.235 -4.798 1.00 96.50 87 LEU A CA 1
ATOM 636 C C . LEU A 1 87 ? 6.523 1.389 -4.260 1.00 96.50 87 LEU A C 1
ATOM 638 O O . LEU A 1 87 ? 6.740 2.030 -3.232 1.00 96.50 87 LEU A O 1
ATOM 642 N N . ILE A 1 88 ? 7.495 0.825 -4.969 1.00 95.69 88 ILE A N 1
ATOM 643 C CA . ILE A 1 88 ? 8.882 0.769 -4.509 1.00 95.69 88 ILE A CA 1
ATOM 644 C C . ILE A 1 88 ? 9.746 1.678 -5.381 1.00 95.69 88 ILE A C 1
ATOM 646 O O . ILE A 1 88 ? 9.776 1.550 -6.605 1.00 95.69 88 ILE A O 1
ATOM 650 N N . ASN A 1 89 ? 10.476 2.600 -4.753 1.00 94.19 89 ASN A N 1
ATOM 651 C CA . ASN A 1 89 ? 11.485 3.385 -5.460 1.00 94.19 89 ASN A CA 1
ATOM 652 C C . ASN A 1 89 ? 12.783 2.585 -5.691 1.00 94.19 89 ASN A C 1
ATOM 654 O O . ASN A 1 89 ? 13.039 1.568 -5.050 1.00 94.19 89 ASN A O 1
ATOM 658 N N . GLN A 1 90 ? 13.666 3.106 -6.544 1.00 90.81 90 GLN A N 1
ATOM 659 C CA . GLN A 1 90 ? 14.926 2.441 -6.904 1.00 90.81 90 GLN A CA 1
ATOM 660 C C . GLN A 1 90 ? 15.877 2.151 -5.726 1.00 90.81 90 GLN A C 1
ATOM 662 O O . GLN A 1 90 ? 16.711 1.253 -5.807 1.00 90.81 90 GLN A O 1
ATOM 667 N N . GLN A 1 91 ? 15.817 2.921 -4.636 1.00 91.75 91 GLN A N 1
ATOM 668 C CA . GLN A 1 91 ? 16.674 2.662 -3.474 1.00 91.75 91 GLN A CA 1
ATOM 669 C C . GLN A 1 91 ? 16.151 1.470 -2.673 1.00 91.75 91 GLN A C 1
ATOM 671 O O . GLN A 1 91 ? 16.936 0.620 -2.260 1.00 91.75 91 GLN A O 1
ATOM 676 N N . HIS A 1 92 ? 14.831 1.370 -2.506 1.00 91.44 92 HIS A N 1
ATOM 677 C CA . HIS A 1 92 ? 14.201 0.261 -1.795 1.00 91.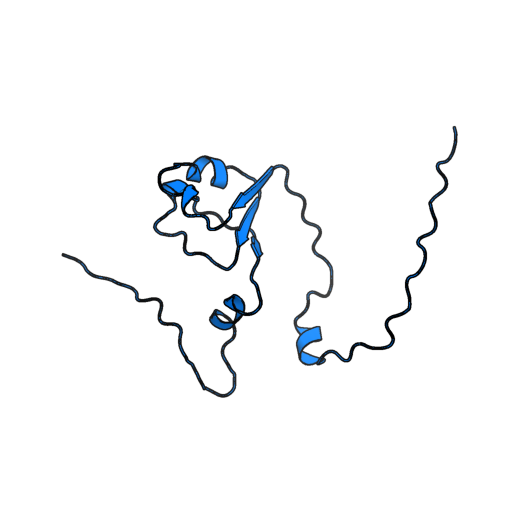44 92 HIS A CA 1
ATOM 678 C C . HIS A 1 92 ? 14.171 -1.036 -2.616 1.00 91.44 92 HIS A C 1
ATOM 680 O O . HIS A 1 92 ? 14.150 -2.116 -2.026 1.00 91.44 92 HIS A O 1
ATOM 686 N N . THR A 1 93 ? 14.272 -0.974 -3.952 1.00 90.00 93 THR A N 1
ATOM 687 C CA . THR A 1 93 ? 14.383 -2.184 -4.787 1.00 90.00 93 THR A CA 1
ATOM 688 C C . THR A 1 93 ? 15.686 -2.949 -4.572 1.00 90.00 93 THR A C 1
ATOM 690 O O . THR A 1 93 ? 15.718 -4.152 -4.806 1.00 90.00 93 THR A O 1
ATOM 693 N N . LYS A 1 94 ? 16.753 -2.298 -4.084 1.00 88.62 94 LYS A N 1
ATOM 694 C CA . LYS A 1 94 ? 18.058 -2.944 -3.838 1.00 88.62 94 LYS A CA 1
ATOM 695 C C . LYS A 1 94 ? 17.971 -4.144 -2.892 1.00 88.62 94 LYS A C 1
ATOM 697 O O . LYS A 1 94 ? 18.763 -5.064 -3.016 1.00 88.62 94 LYS A O 1
ATOM 702 N N . ARG A 1 95 ? 16.977 -4.176 -1.996 1.00 87.38 95 ARG A N 1
ATOM 703 C CA . ARG A 1 95 ? 16.712 -5.327 -1.115 1.00 87.38 95 ARG A CA 1
ATOM 704 C C . ARG A 1 95 ? 16.287 -6.589 -1.878 1.00 87.38 95 ARG A C 1
ATOM 706 O O . ARG A 1 95 ? 16.435 -7.689 -1.358 1.00 87.38 95 ARG A O 1
ATOM 713 N N . PHE A 1 96 ? 15.738 -6.427 -3.076 1.00 84.44 96 PHE A N 1
ATOM 714 C CA . PHE A 1 96 ? 15.163 -7.508 -3.879 1.00 84.44 96 PHE A CA 1
ATOM 715 C C . PHE A 1 96 ? 16.022 -7.881 -5.084 1.00 84.44 96 PHE A C 1
ATOM 717 O O . PHE A 1 96 ? 15.788 -8.914 -5.703 1.00 84.44 96 PHE A O 1
ATOM 724 N N . VAL A 1 97 ? 17.007 -7.051 -5.426 1.00 81.00 97 VAL A N 1
ATOM 725 C CA . VAL A 1 97 ? 17.924 -7.307 -6.533 1.00 81.00 97 VAL A CA 1
ATOM 726 C C . VAL A 1 97 ? 19.231 -7.828 -5.951 1.00 81.00 97 VAL A C 1
ATOM 728 O O . VAL A 1 97 ? 20.048 -7.060 -5.453 1.00 81.00 97 VAL A O 1
ATOM 731 N N . THR A 1 98 ? 19.434 -9.142 -6.004 1.00 67.50 98 THR A N 1
ATOM 732 C CA . THR A 1 98 ? 20.751 -9.744 -5.763 1.00 67.50 98 THR A CA 1
ATOM 733 C C . THR A 1 98 ? 21.680 -9.433 -6.929 1.00 67.50 98 THR A C 1
ATOM 735 O O . THR A 1 98 ? 21.336 -9.702 -8.079 1.00 67.50 98 THR A O 1
ATOM 738 N N . ASP A 1 99 ? 22.861 -8.894 -6.629 1.00 59.88 99 ASP A N 1
ATOM 739 C CA . ASP A 1 99 ? 23.931 -8.718 -7.609 1.00 59.88 99 ASP A CA 1
ATOM 740 C C . ASP A 1 99 ? 24.410 -10.095 -8.120 1.00 59.88 99 ASP A C 1
ATOM 742 O O . ASP A 1 99 ? 24.884 -10.907 -7.315 1.00 59.88 99 ASP A O 1
ATOM 746 N N . PRO A 1 100 ? 24.323 -10.389 -9.431 1.00 54.84 100 PRO A N 1
ATOM 747 C CA . PRO A 1 100 ? 24.874 -11.619 -9.993 1.00 54.84 100 PRO A CA 1
ATOM 748 C C . PRO A 1 100 ? 26.406 -11.737 -9.848 1.00 54.84 100 PRO A C 1
ATOM 750 O O . PRO A 1 100 ? 26.935 -12.830 -10.039 1.00 54.84 100 PRO A O 1
ATOM 753 N N . ALA A 1 101 ? 27.126 -10.668 -9.479 1.00 55.00 101 ALA A N 1
ATOM 754 C CA . ALA A 1 101 ? 28.573 -10.682 -9.238 1.00 55.00 101 ALA A CA 1
ATOM 755 C C . ALA A 1 101 ? 28.994 -11.070 -7.801 1.00 55.00 101 ALA A C 1
ATOM 757 O O . ALA A 1 101 ? 30.186 -11.061 -7.494 1.00 55.00 101 ALA A O 1
ATOM 758 N N . GLY A 1 102 ? 28.066 -11.463 -6.920 1.00 43.59 102 GLY A N 1
ATOM 759 C CA . GLY A 1 102 ? 28.424 -12.073 -5.630 1.00 43.59 102 GLY A CA 1
ATOM 760 C C . GLY A 1 102 ? 28.949 -11.105 -4.560 1.00 43.59 102 GLY A C 1
ATOM 761 O O . GLY A 1 102 ? 29.612 -11.539 -3.620 1.00 43.59 102 GLY A O 1
ATOM 762 N N . GLY A 1 103 ? 28.631 -9.813 -4.654 1.00 43.38 103 GLY A N 1
ATOM 763 C CA . GLY A 1 103 ? 28.850 -8.823 -3.594 1.00 43.38 103 GLY A CA 1
ATOM 764 C C . GLY A 1 103 ? 27.606 -8.630 -2.727 1.00 43.38 103 GLY A C 1
ATOM 765 O O . GLY A 1 103 ? 27.021 -7.553 -2.713 1.00 43.38 103 GLY A O 1
ATOM 766 N N . GLY A 1 104 ? 27.143 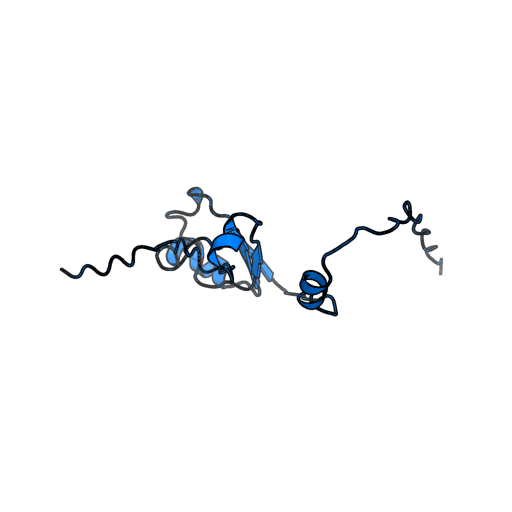-9.684 -2.054 1.00 40.94 104 GLY A N 1
ATOM 767 C CA . GLY A 1 104 ? 25.968 -9.605 -1.190 1.00 40.94 104 GLY A CA 1
ATOM 768 C C . GLY A 1 104 ? 26.239 -8.809 0.087 1.00 40.94 104 GLY A C 1
ATOM 769 O O . GLY A 1 104 ? 26.652 -9.387 1.087 1.00 40.94 104 GLY A O 1
ATOM 770 N N . GLU A 1 105 ? 25.912 -7.517 0.112 1.00 50.25 105 GLU A N 1
ATOM 771 C CA . GLU A 1 105 ? 25.452 -6.898 1.358 1.00 50.25 105 GLU A CA 1
ATOM 772 C C . GLU A 1 105 ? 24.008 -7.347 1.578 1.00 50.25 105 GLU A C 1
ATOM 774 O O . GLU A 1 105 ? 23.037 -6.690 1.201 1.00 50.25 105 GLU A O 1
ATOM 779 N N . GLY A 1 106 ? 23.876 -8.544 2.154 1.00 44.19 106 GLY A N 1
ATOM 780 C CA . GLY A 1 106 ? 22.626 -8.995 2.735 1.00 44.19 106 GLY A CA 1
ATOM 781 C C . GLY A 1 106 ? 22.183 -7.963 3.763 1.00 44.19 106 GLY A C 1
ATOM 782 O O . GLY A 1 106 ? 22.774 -7.854 4.835 1.00 44.19 106 GLY A O 1
ATOM 783 N N . GLY A 1 107 ? 21.148 -7.195 3.426 1.00 45.12 107 GLY A N 1
ATOM 784 C CA . GLY A 1 107 ? 20.415 -6.384 4.384 1.00 45.12 107 GLY A CA 1
ATOM 785 C C . GLY A 1 107 ? 19.773 -7.317 5.399 1.00 45.12 107 GLY A C 1
ATOM 786 O O . GLY A 1 107 ? 18.645 -7.768 5.200 1.00 45.12 107 GLY A O 1
ATOM 787 N N . GLY A 1 108 ? 20.526 -7.643 6.449 1.00 39.66 108 GLY A N 1
ATOM 788 C CA . GLY A 1 108 ? 20.059 -8.380 7.607 1.00 39.66 108 GLY A CA 1
ATOM 789 C C . GLY A 1 108 ? 18.901 -7.622 8.233 1.00 39.66 108 GLY A C 1
ATOM 790 O O . GLY A 1 108 ? 19.098 -6.681 8.998 1.00 39.66 108 GLY A O 1
ATOM 791 N N . GLY A 1 109 ? 17.680 -8.036 7.898 1.00 40.91 109 GLY A N 1
ATOM 792 C CA . GLY A 1 109 ? 16.578 -7.909 8.832 1.00 40.91 109 GLY A CA 1
ATOM 793 C C . GLY A 1 109 ? 16.965 -8.763 10.026 1.00 40.91 109 GLY A C 1
ATOM 794 O O . GLY A 1 109 ? 17.052 -9.980 9.907 1.00 40.91 109 GLY A O 1
ATOM 795 N N . SER A 1 110 ? 17.309 -8.125 11.137 1.00 45.81 110 SER A N 1
ATOM 796 C CA . SER A 1 110 ? 17.514 -8.819 12.393 1.00 45.81 110 SER A CA 1
ATOM 797 C C . SER A 1 110 ? 16.186 -9.439 12.817 1.00 45.81 110 SER A C 1
ATOM 799 O O . SER A 1 110 ? 15.325 -8.775 13.396 1.00 45.81 110 SER A O 1
ATOM 801 N N . ASP A 1 111 ? 16.039 -10.728 12.527 1.00 44.06 111 ASP A N 1
ATOM 802 C CA . ASP A 1 111 ? 15.141 -11.618 13.244 1.00 44.06 111 ASP A CA 1
ATOM 803 C C . ASP A 1 111 ? 15.599 -11.639 14.705 1.00 44.06 111 ASP A C 1
ATOM 805 O O . ASP A 1 111 ? 16.489 -12.388 15.104 1.00 44.06 111 ASP A O 1
ATOM 809 N N . ALA A 1 112 ? 15.023 -10.764 15.525 1.00 40.12 112 ALA A N 1
ATOM 810 C CA . ALA A 1 112 ? 15.130 -10.874 16.970 1.00 40.12 112 ALA A CA 1
ATOM 811 C C . ALA A 1 112 ? 14.129 -11.936 17.446 1.00 40.12 112 ALA A C 1
ATOM 813 O O . ALA A 1 112 ? 13.094 -11.630 18.034 1.00 40.12 112 ALA A O 1
ATOM 814 N N . SER A 1 113 ? 14.443 -13.204 17.179 1.00 47.34 113 SER A N 1
ATOM 815 C CA . SER A 1 113 ? 13.925 -14.313 17.972 1.00 47.34 113 SER A CA 1
ATOM 816 C C . SER A 1 113 ? 14.606 -14.260 19.341 1.00 47.34 113 SER A C 1
ATOM 818 O O . SER A 1 113 ? 15.774 -14.622 19.480 1.00 47.34 113 SER A O 1
ATOM 820 N N . GLY A 1 114 ? 13.885 -13.775 20.344 1.00 33.53 114 GLY A N 1
ATOM 821 C CA . GLY A 1 114 ? 14.328 -13.750 21.732 1.00 33.53 114 GLY A CA 1
ATOM 822 C C . GLY A 1 114 ? 13.166 -14.094 22.646 1.00 33.53 114 GLY A C 1
ATOM 823 O O . GLY A 1 114 ? 12.455 -13.214 23.113 1.00 33.53 114 GLY A O 1
ATOM 824 N N . THR A 1 115 ? 12.954 -15.389 22.857 1.00 40.34 115 THR A N 1
ATOM 825 C CA . THR A 1 115 ? 12.151 -15.922 23.957 1.00 40.34 115 THR A CA 1
ATOM 826 C C . THR A 1 115 ? 12.895 -15.735 25.278 1.00 40.34 115 THR A C 1
ATOM 828 O O . THR A 1 115 ? 13.971 -16.312 25.429 1.00 40.34 115 THR A O 1
ATOM 831 N N . SER A 1 116 ? 12.300 -14.993 26.212 1.00 38.06 116 SER A N 1
ATOM 832 C CA . SER A 1 116 ? 12.126 -15.319 27.644 1.00 38.06 116 SER A CA 1
ATOM 833 C C . SER A 1 116 ? 11.568 -14.107 28.377 1.00 38.06 116 SER A C 1
ATOM 835 O O . SER A 1 116 ? 12.221 -13.044 28.273 1.00 38.06 116 SER A O 1
#

Radius of gyration: 21.3 Å; chains: 1; bounding box: 57×33×60 Å

InterPro domains:
  IPR001675 Glycosyl transferase family 29 [PF00777] (33-90)
  IPR038578 GT29-like superfamiliy [G3DSA:3.90.1480.20] (14-105)
  IPR050943 Glycosyltransferase 29 (Sialyltransferase) [PTHR11987] (20-95)

Secondary structure (DSSP, 8-state):
----PPPP-------------HHHHTTS-SS------S-EEE----GGGTT---HHHHHTSSEEEEETT---TT-HHHH-S--SEEE--TTGGGGT---TTS--------------